Protein AF-A0A348P5E5-F1 (afdb_monomer_lite)

Foldseek 3Di:
DDKDWDWAALVRDPNSDTDIDMDPDDDDDDDDDDDQDPVNDDQWDADDPPRDIDGDDD

Radius of gyration: 16.77 Å; chains: 1; bounding box: 33×27×33 Å

Sequence (58 aa):
MPCTTVLVGKKASNDGSTMIARTDDGFFDVKKMTVVTPKMQPKKYKSIISHLEIELPD

pLDDT: mean 95.86, std 3.89, range [79.88, 98.81]

Structure (mmCIF, N/CA/C/O backbone):
data_AF-A0A348P5E5-F1
#
_entry.id   AF-A0A348P5E5-F1
#
loop_
_atom_site.group_PDB
_atom_site.id
_atom_site.type_symbol
_atom_site.label_atom_id
_atom_site.label_alt_id
_atom_site.label_comp_id
_atom_site.label_asym_id
_atom_site.label_entity_id
_atom_site.label_seq_id
_atom_site.pdbx_PDB_ins_code
_atom_site.Cartn_x
_atom_site.Cartn_y
_atom_site.Cartn_z
_atom_site.occupancy
_atom_site.B_iso_or_equiv
_atom_site.auth_seq_id
_atom_site.auth_comp_id
_atom_site.auth_asym_id
_atom_site.auth_atom_id
_atom_site.pdbx_PDB_model_num
ATOM 1 N N . MET A 1 1 ? 3.182 16.915 3.071 1.00 79.88 1 MET A N 1
ATOM 2 C CA . MET A 1 1 ? 4.278 15.969 3.358 1.00 79.88 1 MET A CA 1
ATOM 3 C C . MET A 1 1 ? 4.884 15.535 2.039 1.00 79.88 1 MET A C 1
ATOM 5 O O . MET A 1 1 ? 4.090 15.242 1.145 1.00 79.88 1 MET A O 1
ATOM 9 N N . PRO A 1 2 ? 6.217 15.569 1.867 1.00 89.00 2 PRO A N 1
ATOM 10 C CA . PRO A 1 2 ? 6.835 15.016 0.670 1.00 89.00 2 PRO A CA 1
ATOM 11 C C . PRO A 1 2 ? 6.576 13.511 0.610 1.00 89.00 2 PRO A C 1
ATOM 13 O O . PRO A 1 2 ? 6.259 12.880 1.610 1.00 89.00 2 PRO A O 1
ATOM 16 N N . CYS A 1 3 ? 6.619 12.949 -0.585 1.00 93.38 3 CYS A N 1
ATOM 17 C CA . CYS A 1 3 ? 6.549 11.512 -0.770 1.00 93.38 3 CYS A CA 1
ATOM 18 C C . CYS A 1 3 ? 7.030 11.163 -2.167 1.00 93.38 3 CYS A C 1
ATOM 20 O O . CYS A 1 3 ? 6.860 11.949 -3.101 1.00 93.38 3 CYS A O 1
ATOM 22 N N . THR A 1 4 ? 7.582 9.964 -2.308 1.00 96.38 4 THR A N 1
ATOM 23 C CA . THR A 1 4 ? 8.033 9.440 -3.599 1.00 96.38 4 THR A CA 1
ATOM 24 C C . THR A 1 4 ? 7.371 8.096 -3.848 1.00 96.38 4 THR A C 1
ATOM 26 O O . THR A 1 4 ? 7.302 7.268 -2.942 1.00 96.38 4 THR A O 1
ATOM 29 N N . THR A 1 5 ? 6.870 7.869 -5.060 1.00 98.00 5 THR A N 1
ATOM 30 C CA . THR A 1 5 ? 6.176 6.633 -5.441 1.00 98.00 5 THR A CA 1
ATOM 31 C C . THR A 1 5 ? 6.816 6.022 -6.680 1.00 98.00 5 THR A C 1
ATOM 33 O O . THR A 1 5 ? 7.142 6.732 -7.628 1.00 98.00 5 THR A O 1
ATOM 36 N N . VAL A 1 6 ? 6.961 4.696 -6.672 1.00 98.31 6 VAL A N 1
ATOM 37 C CA . VAL A 1 6 ? 7.440 3.895 -7.804 1.00 98.31 6 VAL A CA 1
ATOM 38 C C . VAL A 1 6 ? 6.386 2.844 -8.133 1.00 98.31 6 VAL A C 1
ATOM 40 O O . VAL A 1 6 ? 5.916 2.126 -7.249 1.00 98.31 6 VAL A O 1
ATOM 43 N N . LEU A 1 7 ? 6.022 2.754 -9.412 1.00 98.69 7 LEU A N 1
ATOM 44 C CA . LEU A 1 7 ? 5.070 1.779 -9.939 1.00 98.69 7 LEU A CA 1
ATOM 45 C C . LEU A 1 7 ? 5.753 0.969 -11.041 1.00 98.69 7 LEU A C 1
ATOM 47 O O . LEU A 1 7 ? 6.307 1.547 -11.975 1.00 98.69 7 LEU A O 1
ATOM 51 N N . VAL A 1 8 ? 5.685 -0.359 -10.954 1.00 98.69 8 VAL A N 1
ATOM 52 C CA . VAL A 1 8 ? 6.246 -1.264 -11.965 1.00 98.69 8 VAL A CA 1
ATOM 53 C C . VAL A 1 8 ? 5.182 -2.271 -12.382 1.00 98.69 8 VAL A C 1
ATOM 55 O O . VAL A 1 8 ? 4.713 -3.088 -11.587 1.00 98.69 8 VAL A O 1
ATOM 58 N N . GLY A 1 9 ? 4.779 -2.202 -13.650 1.00 98.81 9 GLY A N 1
ATOM 59 C CA . GLY A 1 9 ? 3.839 -3.156 -14.228 1.00 98.81 9 GLY A CA 1
ATOM 60 C C . GLY A 1 9 ? 4.482 -4.526 -14.451 1.00 98.81 9 GLY A C 1
ATOM 61 O O . GLY A 1 9 ? 5.678 -4.619 -14.703 1.00 98.81 9 GLY A O 1
ATOM 62 N N . LYS A 1 10 ? 3.667 -5.587 -14.471 1.00 98.56 10 LYS A N 1
ATOM 63 C CA . LYS A 1 10 ? 4.129 -6.980 -14.645 1.00 98.56 10 LYS A CA 1
ATOM 64 C C . LYS A 1 10 ? 4.983 -7.266 -15.890 1.00 98.56 10 LYS A C 1
ATOM 66 O O . LYS A 1 10 ? 5.643 -8.285 -15.952 1.00 98.56 10 LYS A O 1
ATOM 71 N N . LYS A 1 11 ? 4.921 -6.415 -16.922 1.00 98.44 11 LYS A N 1
ATOM 72 C CA . LYS A 1 11 ? 5.740 -6.544 -18.147 1.00 98.44 11 LYS A CA 1
ATOM 73 C C . LYS A 1 11 ? 7.021 -5.700 -18.111 1.00 98.44 11 LYS A C 1
ATOM 75 O O . LY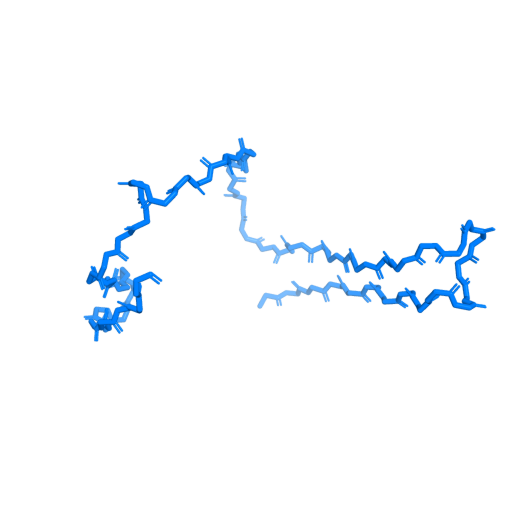S A 1 11 ? 7.785 -5.733 -19.065 1.00 98.44 11 LYS A O 1
ATOM 80 N N . ALA A 1 12 ? 7.204 -4.906 -17.060 1.00 98.50 12 ALA A N 1
ATOM 81 C CA . ALA A 1 12 ? 8.347 -4.025 -16.852 1.00 98.50 12 ALA A CA 1
ATOM 82 C C . ALA A 1 12 ? 9.237 -4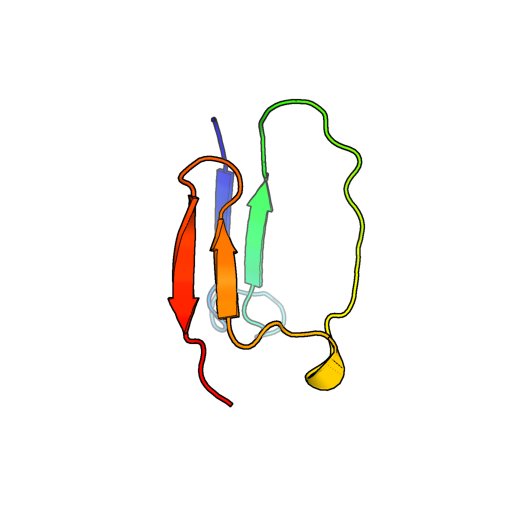.490 -15.685 1.00 98.50 12 ALA A C 1
ATOM 84 O O . ALA A 1 12 ? 10.347 -3.990 -15.531 1.00 98.50 12 ALA A O 1
ATOM 85 N N . SER A 1 13 ? 8.759 -5.420 -14.855 1.00 98.50 13 SER A N 1
ATOM 86 C CA . SER A 1 13 ? 9.541 -6.058 -13.798 1.00 98.50 13 SER A CA 1
ATOM 87 C C . SER A 1 13 ? 10.397 -7.194 -14.353 1.00 98.50 13 SER A C 1
ATOM 89 O O . SER A 1 13 ? 10.059 -7.821 -15.356 1.00 98.50 13 SER A O 1
ATOM 91 N N . ASN A 1 14 ? 11.506 -7.477 -13.672 1.00 98.19 14 ASN A N 1
ATOM 92 C CA . ASN A 1 14 ? 12.443 -8.528 -14.070 1.00 98.19 14 ASN A CA 1
ATOM 93 C C . ASN A 1 14 ? 11.877 -9.949 -13.888 1.00 98.19 14 ASN A C 1
ATOM 95 O O . ASN A 1 14 ? 12.274 -10.869 -14.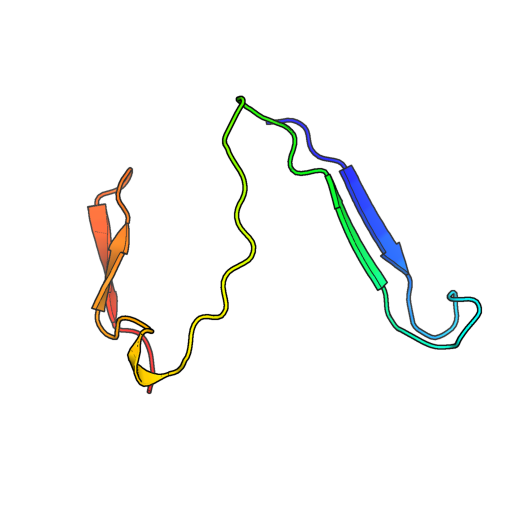593 1.00 98.19 14 ASN A O 1
ATOM 99 N N . ASP A 1 15 ? 10.963 -10.134 -12.938 1.00 98.31 15 ASP A N 1
ATOM 100 C CA . ASP A 1 15 ? 10.415 -11.437 -12.546 1.00 98.31 15 ASP A CA 1
ATOM 101 C C . ASP A 1 15 ? 8.946 -11.632 -12.958 1.00 98.31 15 ASP A C 1
ATOM 103 O O . ASP A 1 15 ? 8.334 -12.648 -12.634 1.00 98.31 15 ASP A O 1
ATOM 107 N N . GLY A 1 16 ? 8.353 -10.663 -13.659 1.00 98.31 16 GLY A N 1
ATOM 108 C CA . GLY A 1 16 ? 6.945 -10.706 -14.043 1.00 98.31 16 GLY A CA 1
ATOM 109 C C . GLY A 1 16 ? 5.954 -10.334 -12.931 1.00 98.31 16 GLY A C 1
ATOM 110 O O . GLY A 1 16 ? 4.743 -10.352 -13.173 1.00 98.31 16 GLY A O 1
ATOM 111 N N . SER A 1 17 ? 6.414 -9.973 -11.726 1.00 98.31 17 SER A N 1
ATOM 112 C CA . SER A 1 17 ? 5.551 -9.509 -10.629 1.00 98.31 17 SER A CA 1
ATOM 113 C C . SER A 1 17 ? 5.093 -8.058 -10.828 1.00 98.31 17 SER A C 1
ATOM 115 O O . SER A 1 17 ? 5.674 -7.297 -11.601 1.00 98.31 17 SER A O 1
ATOM 117 N N . THR A 1 18 ? 4.042 -7.627 -10.136 1.00 98.62 18 THR A N 1
ATOM 118 C CA . THR A 1 18 ? 3.711 -6.196 -10.026 1.00 98.62 18 THR A CA 1
ATOM 119 C C . THR A 1 18 ? 4.365 -5.615 -8.782 1.00 98.62 18 THR A C 1
ATOM 121 O O . THR A 1 18 ? 4.242 -6.212 -7.714 1.00 98.62 18 THR A O 1
ATOM 124 N N . MET A 1 19 ? 4.967 -4.428 -8.879 1.00 98.44 19 MET A N 1
ATOM 125 C CA . MET A 1 19 ? 5.506 -3.728 -7.709 1.00 98.44 19 MET A CA 1
ATOM 126 C C . MET A 1 19 ? 4.861 -2.357 -7.545 1.00 98.44 19 MET A C 1
ATOM 128 O O . MET A 1 19 ? 4.772 -1.570 -8.490 1.00 98.44 19 MET A O 1
ATOM 132 N N . ILE A 1 20 ? 4.455 -2.072 -6.313 1.00 98.38 20 ILE A N 1
ATOM 133 C CA . ILE A 1 20 ? 4.094 -0.739 -5.843 1.00 98.38 20 ILE A CA 1
ATOM 134 C C . ILE A 1 20 ? 4.992 -0.422 -4.650 1.00 98.38 20 ILE A C 1
ATOM 136 O O . ILE A 1 20 ? 5.145 -1.247 -3.750 1.00 98.38 20 ILE A O 1
ATOM 140 N N . ALA A 1 21 ? 5.613 0.751 -4.652 1.00 97.81 21 ALA A N 1
ATOM 141 C CA . ALA A 1 21 ? 6.471 1.196 -3.562 1.00 97.81 21 ALA A CA 1
ATOM 142 C C . ALA A 1 21 ? 6.277 2.690 -3.306 1.00 97.81 21 ALA A C 1
ATOM 144 O O . ALA A 1 21 ? 5.987 3.468 -4.221 1.00 97.81 21 ALA A O 1
ATOM 145 N N . ARG A 1 22 ? 6.434 3.095 -2.046 1.00 96.62 22 ARG A N 1
ATOM 146 C CA . ARG A 1 22 ? 6.309 4.486 -1.621 1.00 96.62 22 ARG A CA 1
ATOM 147 C C . ARG A 1 22 ? 7.197 4.761 -0.417 1.00 96.62 22 ARG A C 1
ATOM 149 O O . ARG A 1 22 ? 7.164 3.996 0.543 1.00 96.62 22 ARG A O 1
ATOM 156 N N . THR A 1 23 ? 7.908 5.881 -0.448 1.00 95.12 23 THR A N 1
ATOM 157 C CA . THR A 1 23 ? 8.510 6.463 0.754 1.00 95.12 23 THR A CA 1
ATOM 158 C C . THR A 1 23 ? 7.474 7.363 1.423 1.00 95.12 23 THR A C 1
ATOM 160 O O . THR A 1 23 ? 6.954 8.295 0.801 1.00 95.12 23 THR A O 1
ATOM 163 N N . ASP A 1 24 ? 7.120 7.032 2.663 1.00 93.38 24 ASP A N 1
ATOM 164 C CA . ASP A 1 24 ? 6.179 7.783 3.498 1.00 93.38 24 ASP A CA 1
ATOM 165 C C . ASP A 1 24 ? 6.943 8.824 4.330 1.00 93.38 24 ASP A C 1
ATOM 167 O O . ASP A 1 24 ? 7.175 8.638 5.524 1.00 93.38 24 ASP A O 1
ATOM 171 N N . ASP A 1 25 ? 7.421 9.878 3.661 1.00 91.50 25 ASP A N 1
ATOM 172 C CA . ASP A 1 25 ? 8.210 10.937 4.297 1.00 91.50 25 ASP A CA 1
ATOM 173 C C . ASP A 1 25 ? 7.311 11.883 5.098 1.00 91.50 25 ASP A C 1
ATOM 175 O O . ASP A 1 25 ? 6.245 12.287 4.632 1.00 91.50 25 ASP A O 1
ATOM 179 N N . GLY A 1 26 ? 7.762 12.298 6.285 1.00 85.56 26 GLY A N 1
ATOM 180 C CA . GLY A 1 26 ? 6.941 13.086 7.193 1.0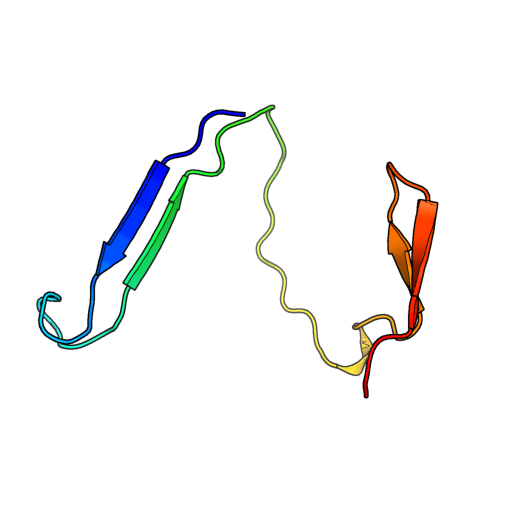0 85.56 26 GLY A CA 1
ATOM 181 C C . GLY A 1 26 ? 7.592 13.510 8.491 1.00 85.56 26 GLY A C 1
ATOM 182 O O . GLY A 1 26 ? 8.731 13.967 8.510 1.00 85.56 26 GLY A O 1
ATOM 183 N N . PHE A 1 27 ? 6.824 13.415 9.574 1.00 85.94 27 PHE A N 1
ATOM 184 C CA . PHE A 1 27 ? 7.364 13.510 10.925 1.00 85.94 27 PHE A CA 1
ATOM 185 C C . PHE A 1 27 ? 7.866 12.131 11.363 1.00 85.94 27 PHE A C 1
ATOM 187 O O . PHE A 1 27 ? 7.445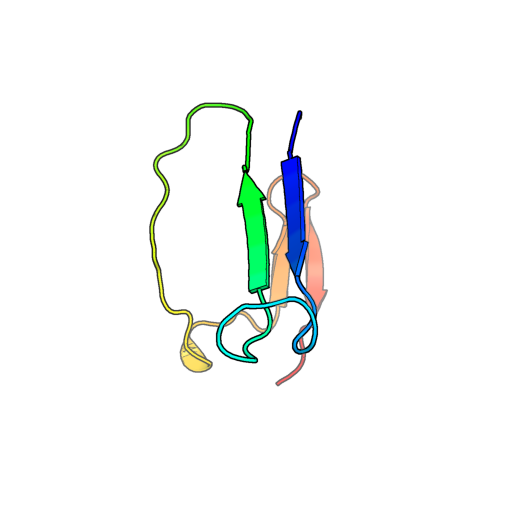 11.115 10.821 1.00 85.94 27 PHE A O 1
ATOM 194 N N . PHE A 1 28 ? 8.765 12.094 12.345 1.00 89.69 28 PHE A N 1
ATOM 195 C CA . PHE A 1 28 ? 9.241 10.831 12.898 1.00 89.69 28 PHE A CA 1
ATOM 196 C C . PHE A 1 28 ? 8.116 10.097 13.638 1.00 89.69 28 PHE A C 1
ATOM 198 O O . PHE A 1 28 ? 7.571 10.610 14.618 1.00 89.69 28 PHE A O 1
ATOM 205 N N . ASP A 1 29 ? 7.822 8.874 13.212 1.00 90.06 29 ASP A N 1
ATOM 206 C CA . ASP A 1 29 ? 6.917 7.950 13.880 1.00 90.06 29 ASP A CA 1
ATOM 207 C C . ASP A 1 29 ? 7.473 6.518 13.868 1.00 90.06 29 ASP A C 1
ATOM 209 O O . ASP A 1 29 ? 8.035 6.037 12.884 1.00 90.06 29 ASP A O 1
ATOM 213 N N . VAL A 1 30 ? 7.326 5.809 14.994 1.00 94.44 30 VAL A N 1
ATOM 214 C CA . VAL A 1 30 ? 7.757 4.409 15.095 1.00 94.44 30 VAL A CA 1
ATOM 215 C C . VAL A 1 30 ? 6.783 3.538 14.305 1.00 94.44 30 VAL A C 1
ATOM 217 O O . VAL A 1 30 ? 5.677 3.240 14.764 1.00 94.44 30 VAL A O 1
ATOM 220 N N . LYS A 1 31 ? 7.206 3.115 13.112 1.00 93.25 31 LYS A N 1
ATOM 221 C CA . LYS A 1 31 ? 6.421 2.234 12.243 1.00 93.25 31 LYS A CA 1
ATOM 222 C C . LYS A 1 31 ? 6.359 0.813 12.821 1.00 93.25 31 LYS A C 1
ATOM 224 O O . LYS A 1 31 ? 7.323 0.311 13.398 1.00 93.25 31 LYS A O 1
ATOM 229 N N . LYS A 1 32 ? 5.219 0.143 12.635 1.00 95.94 32 LYS A N 1
ATOM 230 C CA . LYS A 1 32 ? 4.996 -1.265 13.003 1.00 95.94 32 LYS A CA 1
ATOM 231 C C . LYS A 1 32 ? 4.430 -2.021 11.809 1.00 95.94 32 LYS A C 1
ATOM 233 O O . LYS A 1 32 ? 3.574 -1.496 11.104 1.00 95.94 32 LYS A O 1
ATOM 238 N N . MET A 1 33 ? 4.866 -3.264 11.623 1.00 97.44 33 MET A N 1
ATOM 239 C CA . MET A 1 33 ? 4.194 -4.205 10.730 1.00 97.44 33 MET A CA 1
ATOM 240 C C . MET A 1 33 ? 3.171 -4.995 11.554 1.00 97.44 33 MET A C 1
ATOM 242 O O . MET A 1 33 ? 3.547 -5.706 12.483 1.00 97.44 33 MET A O 1
ATOM 246 N N . THR A 1 34 ? 1.890 -4.866 11.211 1.00 97.25 34 THR A N 1
ATOM 247 C CA . THR A 1 34 ? 0.780 -5.532 11.908 1.00 97.25 34 THR A CA 1
ATOM 248 C C . THR A 1 34 ? -0.164 -6.165 10.896 1.00 97.25 34 THR A C 1
ATOM 250 O O . THR A 1 34 ? -0.481 -5.561 9.874 1.00 97.25 34 THR A O 1
ATOM 253 N N . VAL A 1 35 ? -0.660 -7.362 11.209 1.00 98.00 35 VAL A N 1
ATOM 254 C CA . VAL A 1 35 ? -1.738 -8.019 10.461 1.00 98.00 35 VAL A CA 1
ATOM 255 C C . VAL A 1 35 ? -3.079 -7.664 11.106 1.00 98.00 35 VAL A C 1
ATOM 257 O O . VAL A 1 35 ? -3.260 -7.893 12.300 1.00 98.00 35 VAL A O 1
ATOM 260 N N . VAL A 1 36 ? -4.030 -7.141 10.327 1.00 96.88 36 VAL A N 1
ATOM 261 C CA . VAL A 1 36 ? -5.413 -6.897 10.773 1.00 96.88 36 VAL A CA 1
ATOM 262 C C . VAL A 1 36 ? -6.308 -8.022 10.250 1.00 96.88 36 VAL A C 1
ATOM 264 O O . VAL A 1 36 ? -6.522 -8.135 9.048 1.00 96.88 36 VAL A O 1
ATOM 267 N N . THR A 1 37 ? -6.805 -8.890 11.135 1.00 97.56 37 THR A N 1
ATOM 268 C CA . THR A 1 37 ? -7.739 -9.970 10.769 1.00 97.56 37 THR A CA 1
ATOM 269 C C . THR A 1 37 ? -9.181 -9.451 10.737 1.00 97.56 37 THR A C 1
ATOM 271 O O . THR A 1 37 ? -9.467 -8.433 11.371 1.00 97.56 37 THR A O 1
ATOM 274 N N . PRO A 1 38 ? -10.129 -10.159 10.092 1.00 96.12 38 PRO A N 1
ATOM 275 C CA . PRO A 1 38 ? -11.521 -9.706 10.015 1.00 96.12 38 PRO A CA 1
ATOM 276 C C . PRO A 1 38 ? -12.169 -9.421 11.377 1.00 96.12 38 PRO A C 1
ATOM 278 O O . PRO A 1 38 ? -12.922 -8.466 11.510 1.00 96.12 38 PRO A O 1
ATOM 281 N N . LYS A 1 39 ? -11.822 -10.192 12.420 1.00 95.62 39 LYS A N 1
ATOM 282 C CA . LYS A 1 39 ? -12.331 -9.985 13.790 1.00 95.62 39 LYS A CA 1
ATOM 283 C C . LYS A 1 39 ? -11.829 -8.689 14.438 1.00 95.62 39 LYS A C 1
ATOM 285 O O . LYS A 1 39 ? -12.445 -8.219 15.387 1.00 95.62 39 LYS A O 1
ATOM 290 N N . MET A 1 40 ? -10.700 -8.154 13.971 1.00 96.75 40 MET A N 1
ATOM 291 C CA . MET A 1 40 ? -10.093 -6.920 14.481 1.00 96.75 40 MET A CA 1
ATOM 292 C C . MET A 1 40 ? -10.492 -5.685 13.664 1.00 96.75 40 MET A C 1
ATOM 294 O O . MET A 1 40 ? -10.260 -4.566 14.116 1.00 96.75 40 MET A O 1
ATOM 298 N N . GLN A 1 41 ? -11.076 -5.867 12.475 1.00 97.06 41 GLN A N 1
ATOM 299 C CA . GLN A 1 41 ? -11.508 -4.763 11.625 1.00 97.06 41 GLN A CA 1
ATOM 300 C C . GLN A 1 41 ? -12.766 -4.100 12.218 1.00 97.06 41 GLN A C 1
ATOM 302 O O . GLN A 1 41 ? -13.787 -4.775 12.376 1.00 97.06 41 GLN A O 1
ATOM 307 N N . PRO A 1 42 ? -12.743 -2.790 12.533 1.00 96.25 42 PRO A N 1
ATOM 308 C CA . PRO A 1 42 ? -13.924 -2.106 13.047 1.00 96.25 42 PRO A CA 1
ATOM 309 C C . PRO A 1 42 ? -15.020 -2.045 11.977 1.00 96.25 42 PRO A C 1
ATOM 311 O O . PRO A 1 42 ? -14.737 -1.729 10.825 1.00 96.25 42 PRO A O 1
ATOM 314 N N . LYS A 1 43 ? -16.274 -2.303 12.365 1.00 97.00 43 LYS A N 1
ATOM 315 C CA . LYS A 1 43 ? -17.447 -2.110 11.490 1.00 97.00 43 LYS A CA 1
ATOM 316 C C . LYS A 1 43 ? -17.919 -0.664 11.459 1.00 97.00 43 LYS A C 1
ATOM 318 O O . LYS A 1 43 ? -18.315 -0.175 10.416 1.00 97.00 43 LYS A O 1
ATOM 323 N N . LYS A 1 44 ? -17.746 0.057 12.564 1.00 97.50 44 LYS A N 1
ATOM 324 C CA . LYS A 1 44 ? -17.954 1.500 12.629 1.00 97.50 44 LYS A CA 1
ATOM 325 C C . LYS A 1 44 ? -16.616 2.202 12.835 1.00 97.50 44 LYS A C 1
ATOM 327 O O . LYS A 1 44 ? -16.057 2.181 13.932 1.00 97.50 44 LYS A O 1
ATOM 332 N N . TYR A 1 45 ? -16.068 2.779 11.771 1.00 97.56 45 TYR A N 1
ATOM 333 C CA . TYR A 1 45 ? -14.803 3.511 11.812 1.00 97.56 45 TYR A CA 1
ATOM 334 C C . TYR A 1 45 ? -15.028 4.954 12.266 1.00 97.56 45 TYR A C 1
ATOM 336 O O . TYR A 1 45 ? -15.943 5.617 11.786 1.00 97.56 45 TYR A O 1
ATOM 344 N N . LYS A 1 46 ? -14.153 5.461 13.143 1.00 97.94 46 LYS A N 1
ATOM 345 C CA . LYS A 1 46 ? -14.101 6.875 13.530 1.00 97.94 46 LYS A CA 1
ATOM 346 C C . LYS A 1 46 ? -12.693 7.425 13.339 1.00 97.94 46 LYS A C 1
ATOM 348 O O . LYS A 1 46 ? -11.742 6.929 13.942 1.00 97.94 46 LYS A O 1
ATOM 353 N N . SER A 1 47 ? -12.559 8.462 12.518 1.00 97.88 47 SER A N 1
ATOM 354 C CA . SER A 1 47 ? -11.280 9.159 12.327 1.00 97.88 47 SER A CA 1
ATOM 355 C C . SER A 1 47 ? -10.907 9.995 13.559 1.00 97.88 47 SER A C 1
ATOM 357 O O . SER A 1 47 ? -11.773 10.575 14.213 1.00 97.88 47 SER A O 1
ATOM 359 N N . ILE A 1 48 ? -9.612 10.089 13.872 1.00 97.25 48 ILE A N 1
ATOM 360 C CA . ILE A 1 48 ? -9.140 10.823 15.058 1.00 97.25 48 ILE A CA 1
ATOM 361 C C . ILE A 1 48 ? -9.097 12.334 14.817 1.00 97.25 48 ILE A C 1
ATOM 363 O O . ILE A 1 48 ? -9.611 13.085 15.633 1.00 97.25 48 ILE A O 1
ATOM 367 N N . ILE A 1 49 ? -8.514 12.780 13.700 1.00 97.12 49 ILE A N 1
ATOM 368 C CA . ILE A 1 49 ? -8.277 14.212 13.438 1.00 97.12 49 ILE A CA 1
ATOM 369 C C . ILE A 1 49 ? -9.574 14.936 13.052 1.00 97.12 49 ILE A C 1
ATOM 371 O O . ILE A 1 49 ? -9.835 16.033 13.526 1.00 97.12 49 ILE A O 1
ATOM 375 N N . SER A 1 50 ? -10.385 14.325 12.185 1.00 97.69 50 SER A N 1
ATOM 376 C CA . SER A 1 50 ? -11.604 14.934 11.632 1.00 97.69 50 SER A CA 1
ATOM 377 C C . SER A 1 50 ? -12.901 14.480 12.302 1.00 97.69 50 SER A C 1
ATOM 379 O O . SER A 1 50 ? -13.961 14.987 11.957 1.00 97.69 50 SER A O 1
ATOM 381 N N . HIS A 1 51 ? -12.851 13.498 13.206 1.00 97.38 51 HIS A N 1
ATOM 382 C CA . HIS A 1 51 ? -14.013 12.938 13.915 1.00 97.38 51 HIS A CA 1
ATOM 383 C C . HIS A 1 51 ? -15.140 12.347 13.041 1.00 97.38 51 HIS A C 1
ATOM 385 O O . HIS A 1 51 ? -16.196 12.006 13.566 1.00 97.38 51 HIS A O 1
ATOM 391 N N . LEU A 1 52 ? -14.907 12.165 11.738 1.00 98.12 52 LEU A N 1
ATOM 392 C CA . LEU A 1 52 ? -15.812 11.491 10.803 1.00 98.12 52 LEU A CA 1
ATOM 393 C C . LEU A 1 52 ? -16.096 10.048 11.243 1.00 98.12 52 LEU A C 1
ATOM 395 O O . LEU A 1 52 ? -15.147 9.322 11.550 1.00 98.12 52 LEU A O 1
ATOM 399 N N . GLU A 1 53 ? -17.369 9.643 11.203 1.00 98.31 53 GLU A N 1
ATOM 400 C CA . GLU A 1 53 ? -17.841 8.272 11.436 1.00 98.31 53 GLU A CA 1
ATOM 401 C C . GLU A 1 53 ? -18.342 7.635 10.127 1.00 98.31 53 GLU A C 1
ATOM 403 O O . GLU A 1 53 ? -19.081 8.273 9.376 1.00 98.31 53 GLU A O 1
ATOM 408 N N . ILE A 1 54 ? -17.929 6.393 9.848 1.00 97.94 54 ILE A N 1
ATOM 409 C CA . ILE A 1 54 ? -18.278 5.630 8.635 1.00 97.94 54 ILE A CA 1
ATOM 410 C C . ILE A 1 54 ? -18.654 4.194 9.024 1.00 97.94 54 ILE A C 1
ATOM 412 O O . ILE A 1 54 ? -17.889 3.530 9.726 1.00 97.94 54 ILE A O 1
ATOM 416 N N . GLU A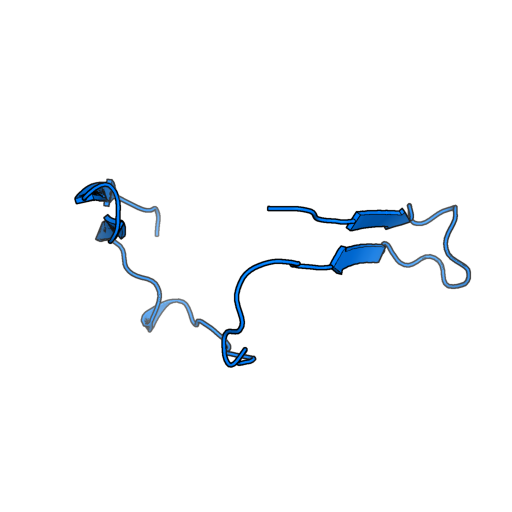 1 55 ? -19.792 3.703 8.528 1.00 98.12 55 GLU A N 1
ATOM 417 C CA . GLU A 1 55 ? -20.144 2.276 8.559 1.00 98.12 55 GLU A CA 1
ATOM 418 C C . GLU A 1 55 ? -19.405 1.540 7.430 1.00 98.12 55 GLU A C 1
ATOM 420 O O . GLU A 1 55 ? -19.473 1.935 6.262 1.00 98.12 55 GLU A O 1
ATOM 425 N N . LEU A 1 56 ? -18.668 0.489 7.779 1.00 97.38 56 LEU A N 1
ATOM 426 C CA . LEU A 1 56 ? -17.876 -0.329 6.867 1.00 97.38 56 LEU A CA 1
ATOM 427 C C . LEU A 1 56 ? -18.586 -1.659 6.564 1.00 97.38 56 LEU A C 1
ATOM 429 O O . LEU A 1 56 ? -19.276 -2.189 7.435 1.00 97.38 56 LEU A O 1
ATOM 433 N N . PRO A 1 57 ? -18.390 -2.225 5.358 1.00 93.94 57 PRO A N 1
ATOM 434 C CA . PRO A 1 57 ? -18.955 -3.521 4.991 1.00 93.94 57 PRO A CA 1
ATOM 435 C C . PRO A 1 57 ? -18.470 -4.693 5.854 1.00 93.94 57 PRO A C 1
ATOM 437 O O . PRO A 1 57 ? -17.474 -4.609 6.589 1.00 93.94 57 PRO A O 1
ATOM 440 N N . ASP A 1 58 ? -19.174 -5.816 5.707 1.00 86.88 58 ASP A N 1
ATOM 441 C CA . ASP A 1 58 ? -18.786 -7.086 6.311 1.00 86.88 58 ASP A CA 1
ATOM 442 C C . ASP A 1 58 ? -17.551 -7.734 5.678 1.00 86.88 58 ASP A C 1
ATOM 444 O O . ASP A 1 58 ? -17.488 -7.834 4.433 1.00 86.88 58 ASP A O 1
#

Secondary structure (DSSP, 8-state):
---EEEEE-TTTSSSS--EEEEE--SS----------GGGS-SEEE-TTT--EEEPP-